Protein AF-A0A257XAL2-F1 (afdb_monomer)

Nearest PDB structures (foldseek):
  5el0-assembly1_A  TM=8.730E-01  e=4.588E-07  Brucella ovis ATCC 25840
  3un1-assembly1_A  TM=7.759E-01  e=4.648E-03  Sinorhizobium meliloti
  3m1a-assembly1_G  TM=7.353E-01  e=1.841E-02  Streptomyces avermitilis
  5if3-assembly1_B  TM=7.097E-01  e=1.841E-02  Burkholderia vietnamiensis G4
  6wja-assembly1_B  TM=6.775E-01  e=9.605E-02  Pseudomonas protegens Pf-5

Structure (mmCIF, N/CA/C/O backbone):
data_AF-A0A257XAL2-F1
#
_entry.id   AF-A0A257XAL2-F1
#
loop_
_atom_site.group_PDB
_atom_site.id
_atom_site.type_symbol
_atom_site.label_atom_id
_atom_site.label_alt_id
_atom_site.label_comp_id
_atom_site.label_asym_id
_atom_site.label_entity_id
_atom_site.label_seq_id
_atom_site.pdbx_PDB_ins_code
_atom_site.Cartn_x
_atom_site.Cartn_y
_atom_site.Cartn_z
_atom_site.occupancy
_atom_site.B_iso_or_equiv
_atom_site.auth_seq_id
_atom_site.auth_comp_id
_atom_site.auth_asym_id
_atom_site.auth_atom_id
_atom_site.pdbx_PDB_model_num
ATOM 1 N N . MET A 1 1 ? -24.310 -3.257 21.771 1.00 42.97 1 MET A N 1
ATOM 2 C CA . MET A 1 1 ? -23.082 -4.015 21.447 1.00 42.97 1 MET A CA 1
ATOM 3 C C . MET A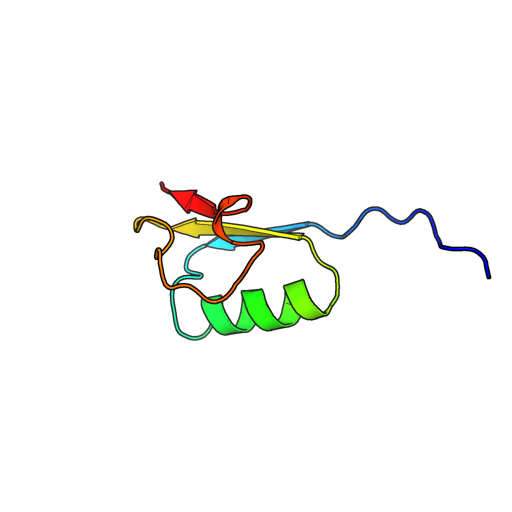 1 1 ? -21.916 -3.049 21.558 1.00 42.97 1 MET A C 1
ATOM 5 O O . MET A 1 1 ? -21.927 -2.042 20.867 1.00 42.97 1 MET A O 1
ATOM 9 N N . SER A 1 2 ? -21.007 -3.274 22.509 1.00 48.31 2 SER A N 1
ATOM 10 C CA . SER A 1 2 ? -19.886 -2.367 22.784 1.00 48.31 2 SER A CA 1
ATOM 11 C C . SER A 1 2 ? -18.837 -2.510 21.680 1.00 48.31 2 SER A C 1
ATOM 13 O O . SER A 1 2 ? -18.251 -3.581 21.531 1.00 48.31 2 SER A O 1
ATOM 15 N N . ALA A 1 3 ? -18.643 -1.466 20.873 1.00 55.66 3 ALA A N 1
ATOM 16 C CA . ALA A 1 3 ? -17.521 -1.392 19.951 1.00 55.66 3 ALA A CA 1
ATOM 17 C C . ALA A 1 3 ? -16.253 -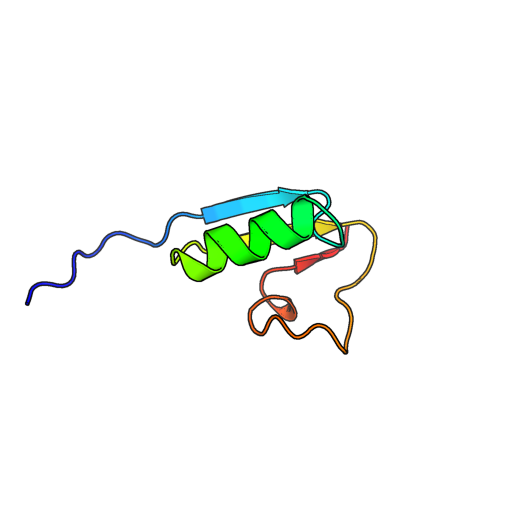1.202 20.790 1.00 55.66 3 ALA A C 1
ATOM 19 O O . ALA A 1 3 ? -16.082 -0.183 21.455 1.00 55.66 3 ALA A O 1
ATOM 20 N N . SER A 1 4 ? -15.382 -2.206 20.819 1.00 58.97 4 SER A N 1
ATOM 21 C CA . SER A 1 4 ? -14.071 -2.071 21.443 1.00 58.97 4 SER A CA 1
ATOM 22 C C . SER A 1 4 ? -13.310 -0.927 20.765 1.00 58.97 4 SER A C 1
ATOM 24 O O . SER A 1 4 ? -13.026 -1.025 19.573 1.00 58.97 4 SER A O 1
ATOM 26 N N . ASN A 1 5 ? -12.962 0.119 21.522 1.00 60.25 5 ASN A N 1
ATOM 27 C CA . ASN A 1 5 ? -12.061 1.221 21.146 1.00 60.25 5 ASN A CA 1
ATOM 28 C C . ASN A 1 5 ? -10.614 0.728 20.914 1.00 60.25 5 ASN A C 1
ATOM 30 O O . ASN A 1 5 ? -9.667 1.208 21.532 1.00 60.25 5 ASN A O 1
ATOM 34 N N . GLN A 1 6 ? -10.425 -0.284 20.074 1.00 69.00 6 GLN A N 1
ATOM 35 C CA . GLN A 1 6 ? -9.106 -0.739 19.658 1.00 69.00 6 GLN A CA 1
ATOM 36 C C . GLN A 1 6 ? -8.773 -0.006 18.366 1.00 69.00 6 GLN A C 1
ATOM 38 O O . GLN A 1 6 ? -9.404 -0.247 17.336 1.00 69.00 6 GLN A O 1
ATOM 43 N N . SER A 1 7 ? -7.810 0.916 18.434 1.00 79.44 7 SER A N 1
ATOM 44 C CA . SER A 1 7 ? -7.288 1.599 17.252 1.00 79.44 7 SER A CA 1
ATOM 45 C C . SER A 1 7 ? -6.919 0.569 16.177 1.00 79.44 7 SER A C 1
ATOM 47 O O . SER A 1 7 ? -6.358 -0.483 16.511 1.00 79.44 7 SER A O 1
ATOM 49 N N . PRO A 1 8 ? -7.225 0.833 14.894 1.00 84.06 8 PRO A N 1
ATOM 50 C CA . PRO A 1 8 ? -6.916 -0.104 13.826 1.00 84.06 8 PRO A CA 1
ATOM 51 C C . PRO A 1 8 ? -5.415 -0.392 13.807 1.00 84.06 8 PRO A C 1
ATOM 53 O O . PRO A 1 8 ? -4.586 0.511 13.942 1.00 84.06 8 PRO A O 1
ATOM 56 N N . ARG A 1 9 ? -5.059 -1.669 13.645 1.00 94.69 9 ARG A N 1
ATOM 57 C CA . ARG A 1 9 ? -3.658 -2.076 13.494 1.00 94.69 9 ARG A CA 1
ATOM 58 C C . ARG A 1 9 ? -3.098 -1.441 12.222 1.00 94.69 9 ARG A C 1
ATOM 60 O O . ARG A 1 9 ? -3.775 -1.431 11.193 1.00 94.69 9 ARG A O 1
ATOM 67 N N . ILE A 1 10 ? -1.871 -0.932 12.300 1.00 95.69 10 ILE A N 1
ATOM 68 C CA . ILE A 1 10 ? -1.198 -0.251 11.190 1.00 95.69 10 ILE A CA 1
ATOM 69 C C . ILE A 1 10 ? -0.040 -1.120 10.698 1.00 95.69 10 ILE A C 1
ATOM 71 O O . ILE A 1 10 ? 0.738 -1.631 11.502 1.00 95.69 10 ILE A O 1
ATOM 75 N N . MET A 1 11 ? 0.079 -1.280 9.382 1.00 96.00 11 MET A N 1
ATOM 76 C CA . MET A 1 11 ? 1.182 -1.989 8.732 1.00 96.00 11 MET A CA 1
ATOM 77 C C . MET A 1 11 ? 1.830 -1.093 7.679 1.00 96.00 11 MET A C 1
ATOM 79 O O . MET A 1 11 ? 1.134 -0.564 6.819 1.00 96.00 11 MET A O 1
ATOM 83 N N . LEU A 1 12 ? 3.158 -0.980 7.718 1.00 96.50 12 LEU A N 1
ATOM 84 C CA . LEU A 1 12 ? 3.955 -0.407 6.635 1.00 96.50 12 LEU A CA 1
ATOM 85 C C . LEU A 1 12 ? 4.420 -1.529 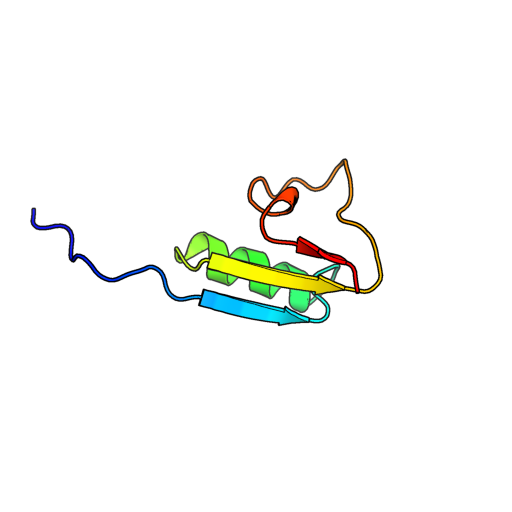5.703 1.00 96.50 12 LEU A C 1
ATOM 87 O O . LEU A 1 12 ? 5.043 -2.488 6.157 1.00 96.50 12 LEU A O 1
ATOM 91 N N . LEU A 1 13 ? 4.137 -1.405 4.410 1.00 96.44 13 LEU A N 1
ATOM 92 C CA . LEU A 1 13 ? 4.457 -2.412 3.408 1.00 96.44 13 LEU A CA 1
ATOM 93 C C . LEU A 1 13 ? 5.235 -1.805 2.240 1.00 96.44 13 LEU A C 1
ATOM 95 O O . LEU A 1 13 ? 4.739 -0.953 1.504 1.00 96.44 13 LEU A O 1
ATOM 99 N N . THR A 1 14 ? 6.446 -2.300 2.013 1.00 95.75 14 THR A N 1
ATOM 100 C CA . THR A 1 14 ? 7.220 -1.981 0.811 1.00 95.75 14 THR A CA 1
ATOM 101 C C . THR A 1 14 ? 6.874 -2.957 -0.315 1.00 95.75 14 THR A C 1
ATOM 103 O O . THR A 1 14 ? 6.523 -4.113 -0.078 1.00 95.75 14 THR A O 1
ATOM 106 N N . GLY A 1 15 ? 6.947 -2.498 -1.568 1.00 92.12 15 GLY A N 1
ATOM 107 C CA . GLY A 1 15 ? 6.758 -3.383 -2.726 1.00 92.12 15 GLY A CA 1
ATOM 108 C C . GLY A 1 15 ? 5.312 -3.846 -2.955 1.00 92.12 15 GLY A C 1
ATOM 109 O O . GLY A 1 15 ? 5.084 -4.966 -3.405 1.00 92.12 15 GLY A O 1
ATOM 110 N N . ALA A 1 16 ? 4.327 -2.989 -2.676 1.00 92.00 16 ALA A N 1
ATOM 111 C CA . ALA A 1 16 ? 2.903 -3.315 -2.792 1.00 92.00 16 ALA A CA 1
ATOM 112 C C . ALA A 1 16 ? 2.321 -3.249 -4.219 1.00 92.00 16 ALA A C 1
ATOM 114 O O . ALA A 1 16 ? 1.165 -3.599 -4.427 1.00 92.00 16 ALA A O 1
ATOM 115 N N . SER A 1 17 ? 3.095 -2.812 -5.215 1.00 85.62 17 SER A N 1
ATOM 116 C CA . SER A 1 17 ? 2.560 -2.477 -6.543 1.00 85.62 17 SER A CA 1
AT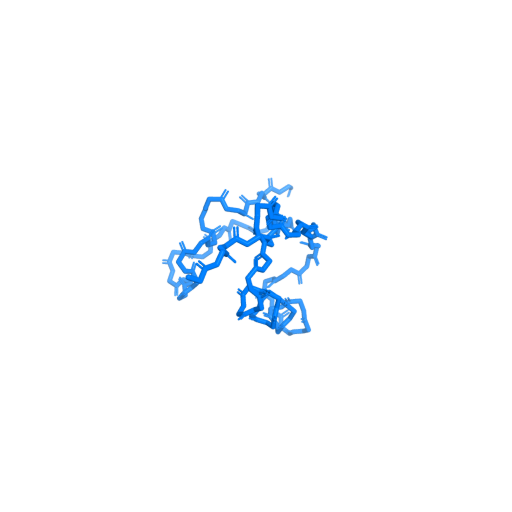OM 117 C C . SER A 1 17 ? 2.036 -3.680 -7.343 1.00 85.62 17 SER A C 1
ATOM 119 O O . SER A 1 17 ? 1.264 -3.495 -8.280 1.00 85.62 17 SER A O 1
ATOM 121 N N . ARG A 1 18 ? 2.502 -4.906 -7.055 1.00 87.50 18 ARG A N 1
ATOM 122 C CA . ARG A 1 18 ? 2.114 -6.139 -7.768 1.00 87.50 18 ARG A CA 1
ATOM 123 C C . ARG A 1 18 ? 2.402 -7.396 -6.943 1.00 87.50 18 ARG A C 1
ATOM 125 O O . ARG A 1 18 ? 3.059 -7.330 -5.906 1.00 87.50 18 ARG A O 1
ATOM 132 N N . GLY A 1 19 ? 1.951 -8.550 -7.437 1.00 91.44 19 GLY A N 1
ATOM 133 C CA . GLY A 1 19 ? 2.292 -9.864 -6.883 1.00 91.44 19 GLY A CA 1
ATOM 134 C C . GLY A 1 19 ? 1.917 -10.012 -5.405 1.00 91.44 19 GLY A C 1
ATOM 135 O O . GLY A 1 19 ? 0.820 -9.627 -4.999 1.00 91.44 19 GLY A O 1
ATOM 136 N N . ILE A 1 20 ? 2.843 -10.558 -4.610 1.00 95.44 20 ILE A N 1
ATOM 137 C CA . ILE A 1 20 ? 2.637 -10.841 -3.181 1.00 95.44 20 ILE A CA 1
ATOM 138 C C . ILE A 1 20 ? 2.305 -9.564 -2.404 1.00 95.44 20 ILE A C 1
ATOM 140 O O . ILE A 1 20 ? 1.365 -9.569 -1.618 1.00 95.44 20 ILE A O 1
ATOM 144 N N . GLY A 1 21 ? 3.006 -8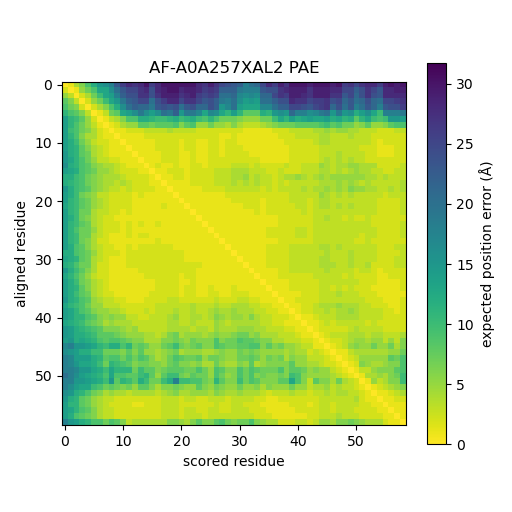.455 -2.659 1.00 92.81 21 GLY A N 1
ATOM 145 C CA . GLY A 1 21 ? 2.748 -7.197 -1.955 1.00 92.81 21 GLY A CA 1
ATOM 146 C C . GLY A 1 21 ? 1.318 -6.691 -2.161 1.00 92.81 21 GLY A C 1
ATOM 147 O O . GLY A 1 21 ? 0.645 -6.329 -1.199 1.00 92.81 21 GLY A O 1
ATOM 148 N N . HIS A 1 22 ? 0.802 -6.759 -3.391 1.00 91.00 22 HIS A N 1
ATOM 149 C CA . HIS A 1 22 ? -0.586 -6.373 -3.681 1.00 91.00 22 HIS A CA 1
ATOM 150 C C . HIS A 1 22 ? -1.607 -7.288 -2.991 1.00 91.00 22 HIS A C 1
ATOM 152 O O . HIS A 1 22 ? -2.619 -6.827 -2.460 1.00 91.00 22 HIS A O 1
ATOM 158 N N . ALA A 1 23 ? -1.339 -8.598 -2.964 1.00 94.06 23 ALA A N 1
ATOM 159 C CA . ALA A 1 23 ? -2.181 -9.556 -2.248 1.00 94.06 23 ALA A CA 1
ATOM 160 C C . ALA A 1 23 ? -2.189 -9.289 -0.731 1.00 94.06 23 ALA A C 1
ATOM 162 O O . ALA A 1 23 ? -3.242 -9.389 -0.096 1.00 94.06 23 ALA A O 1
ATOM 163 N N . THR A 1 24 ? -1.050 -8.880 -0.165 1.00 95.38 24 THR A N 1
ATOM 164 C CA . THR A 1 24 ? -0.921 -8.480 1.241 1.00 95.38 24 THR A CA 1
ATOM 165 C C . THR A 1 24 ? -1.770 -7.249 1.554 1.00 95.38 24 THR A C 1
ATOM 167 O O . THR A 1 24 ? -2.536 -7.292 2.517 1.00 95.38 24 THR A O 1
ATOM 170 N N . VAL A 1 25 ? -1.728 -6.192 0.729 1.00 93.12 25 VAL A N 1
ATOM 171 C CA . VAL A 1 25 ? -2.611 -5.018 0.904 1.00 93.12 25 VAL A CA 1
ATOM 172 C C . VAL A 1 25 ? -4.069 -5.457 0.964 1.00 93.12 25 VAL A C 1
ATOM 174 O O . VAL A 1 25 ? -4.753 -5.187 1.948 1.00 93.12 25 VAL A O 1
ATOM 177 N N . LYS A 1 26 ? -4.528 -6.230 -0.030 1.00 91.94 26 LYS A N 1
ATOM 178 C CA . LYS A 1 26 ? -5.913 -6.722 -0.072 1.00 91.94 26 LYS A CA 1
ATOM 179 C C . LYS A 1 26 ? -6.296 -7.490 1.194 1.00 91.94 26 LYS A C 1
ATOM 181 O O . LYS A 1 26 ? -7.340 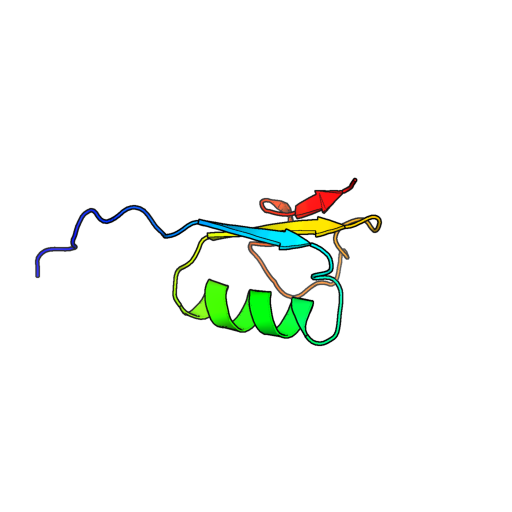-7.213 1.779 1.00 91.94 26 LYS A O 1
ATOM 186 N N . ARG A 1 27 ? -5.450 -8.430 1.627 1.00 94.62 27 ARG A N 1
ATOM 187 C CA . ARG A 1 27 ? -5.714 -9.318 2.770 1.00 94.62 27 ARG A CA 1
ATOM 188 C C . ARG A 1 27 ? -5.810 -8.581 4.104 1.00 94.62 27 ARG A C 1
ATOM 190 O O . ARG A 1 27 ? -6.598 -8.989 4.962 1.00 94.62 27 ARG A O 1
ATOM 197 N N . PHE A 1 28 ? -4.965 -7.575 4.313 1.00 94.69 28 PHE A N 1
ATOM 198 C CA . PHE A 1 28 ? -4.900 -6.850 5.582 1.00 94.69 28 PHE A CA 1
ATOM 199 C C . PHE A 1 28 ? -5.880 -5.676 5.613 1.00 94.69 28 PHE A C 1
ATOM 201 O O . PHE A 1 28 ? -6.566 -5.509 6.622 1.00 94.69 28 PHE A O 1
ATOM 208 N N . SER A 1 29 ? -6.067 -4.957 4.502 1.00 91.56 29 SER A N 1
ATOM 209 C CA . SER A 1 29 ? -7.130 -3.950 4.396 1.00 91.56 29 SER A CA 1
ATOM 210 C C . SER A 1 29 ? -8.518 -4.569 4.591 1.00 91.56 29 SER A C 1
ATOM 212 O O . SER A 1 29 ? -9.318 -4.030 5.350 1.00 91.56 29 SER A O 1
ATOM 214 N N . SER A 1 30 ? -8.796 -5.750 4.015 1.00 91.50 30 SER A N 1
ATOM 215 C CA . SER A 1 30 ? -10.078 -6.448 4.236 1.00 91.50 30 SER A CA 1
ATOM 216 C C . SER A 1 30 ? -10.271 -6.935 5.676 1.00 91.50 30 SER A C 1
ATOM 218 O O . SER A 1 30 ? -11.385 -7.260 6.071 1.00 91.50 30 SER A O 1
ATOM 220 N N . ALA A 1 31 ? -9.192 -7.022 6.458 1.00 94.00 31 ALA A N 1
ATOM 221 C CA . ALA A 1 31 ? -9.223 -7.371 7.874 1.00 94.00 31 ALA A CA 1
ATOM 222 C C . ALA A 1 31 ? -9.307 -6.138 8.793 1.00 94.00 31 ALA A C 1
ATOM 224 O O . ALA A 1 31 ? -9.134 -6.278 10.003 1.00 94.00 31 ALA A O 1
ATOM 225 N N . GLY A 1 32 ? -9.528 -4.941 8.237 1.00 91.75 32 GLY A N 1
ATOM 226 C CA . GLY A 1 32 ? 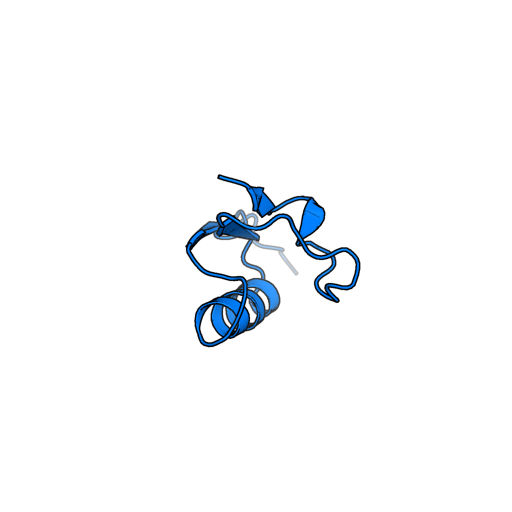-9.658 -3.694 8.995 1.00 91.75 32 GLY A CA 1
ATOM 227 C C . GLY A 1 32 ? -8.330 -3.069 9.426 1.00 91.75 32 GLY A C 1
ATOM 228 O O . GLY A 1 32 ? -8.317 -2.219 10.314 1.00 91.75 32 GLY A O 1
ATOM 229 N N . TRP A 1 33 ? -7.208 -3.489 8.837 1.00 94.12 33 TRP A N 1
ATOM 230 C CA . TRP A 1 33 ? -5.917 -2.853 9.091 1.00 94.12 33 TRP A CA 1
ATOM 231 C C . TRP A 1 33 ? -5.761 -1.624 8.202 1.00 94.12 33 TRP A C 1
ATOM 233 O O . TRP A 1 33 ? -6.135 -1.646 7.026 1.00 94.12 33 TRP A O 1
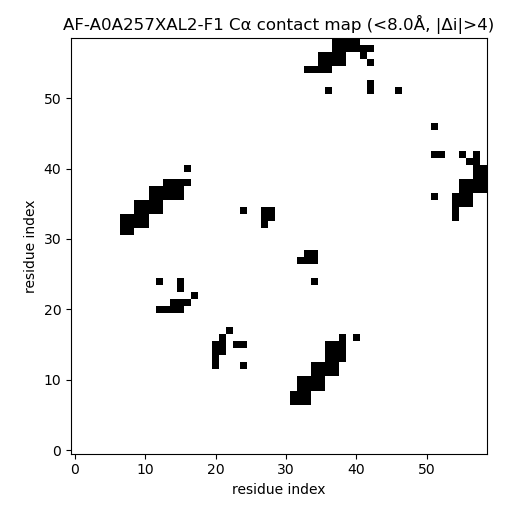ATOM 243 N N . ARG A 1 34 ? -5.117 -0.585 8.736 1.00 93.38 34 ARG A N 1
ATOM 244 C CA . ARG A 1 34 ? -4.591 0.506 7.916 1.00 93.38 34 ARG A CA 1
ATOM 245 C C . ARG A 1 34 ? -3.262 0.055 7.317 1.00 93.38 34 ARG A C 1
ATOM 247 O O . ARG A 1 34 ? -2.328 -0.266 8.054 1.00 93.38 34 ARG A O 1
ATOM 254 N N . VAL A 1 35 ? -3.176 -0.003 5.995 1.00 94.38 35 VAL A N 1
ATOM 255 C CA . VAL A 1 35 ? -1.977 -0.473 5.293 1.00 94.38 35 VAL A CA 1
ATOM 256 C C . VAL A 1 35 ? -1.358 0.703 4.562 1.00 94.38 35 VAL A C 1
ATOM 258 O O . VAL A 1 35 ? -1.933 1.179 3.597 1.00 94.38 35 VAL A O 1
ATOM 261 N N . ILE A 1 36 ? -0.186 1.141 5.011 1.00 95.62 36 ILE A N 1
ATOM 262 C CA . ILE A 1 36 ? 0.593 2.204 4.377 1.00 95.62 36 ILE A CA 1
ATOM 263 C C . ILE A 1 36 ? 1.595 1.549 3.435 1.00 95.62 36 ILE A C 1
ATOM 265 O O . ILE A 1 36 ? 2.318 0.636 3.835 1.00 95.62 36 ILE A O 1
ATOM 269 N N . THR A 1 37 ? 1.646 1.991 2.184 1.00 95.12 37 THR A N 1
ATOM 270 C CA . THR A 1 37 ? 2.507 1.397 1.157 1.00 95.12 37 THR A CA 1
ATOM 271 C C . THR A 1 37 ? 3.616 2.349 0.729 1.00 95.12 37 THR A C 1
ATOM 273 O O . THR A 1 37 ? 3.353 3.522 0.495 1.00 95.12 37 THR A O 1
ATOM 276 N N . CYS A 1 38 ? 4.843 1.839 0.579 1.00 94.31 38 CYS A N 1
ATOM 277 C CA . CYS A 1 38 ? 5.976 2.607 0.050 1.00 94.31 38 CYS A CA 1
ATOM 278 C C . CYS A 1 38 ? 6.523 1.977 -1.231 1.00 94.31 38 CYS A C 1
ATOM 280 O O . CYS A 1 38 ? 6.826 0.774 -1.271 1.00 94.31 38 CYS A O 1
ATOM 282 N N . SER A 1 39 ? 6.665 2.775 -2.290 1.00 90.88 39 SER A N 1
ATOM 283 C CA . SER A 1 39 ? 7.208 2.297 -3.564 1.00 90.88 39 SER A CA 1
ATOM 284 C C . SER A 1 39 ? 7.835 3.421 -4.389 1.00 90.88 39 SER A C 1
ATOM 286 O O . SER A 1 39 ? 7.520 4.583 -4.193 1.00 90.88 39 SER A O 1
ATOM 288 N N . ARG A 1 40 ? 8.687 3.062 -5.354 1.00 91.38 40 ARG A N 1
ATOM 289 C CA . ARG A 1 40 ? 9.316 4.027 -6.278 1.00 91.38 40 ARG A CA 1
ATOM 290 C C . ARG A 1 40 ? 8.355 4.605 -7.314 1.00 91.38 40 ARG A C 1
ATOM 292 O O . ARG A 1 40 ? 8.635 5.615 -7.950 1.00 91.38 40 ARG A O 1
ATOM 299 N N . HIS A 1 41 ? 7.255 3.901 -7.553 1.00 89.00 41 HIS A N 1
ATOM 300 C CA . HIS A 1 41 ? 6.255 4.292 -8.532 1.00 89.00 41 HIS A CA 1
ATOM 301 C C . HIS A 1 41 ? 5.147 5.060 -7.827 1.00 89.00 41 HIS A C 1
ATOM 303 O O . HIS A 1 41 ? 4.758 4.675 -6.727 1.00 89.00 41 HIS A O 1
ATOM 309 N N . ALA A 1 42 ? 4.635 6.100 -8.481 1.00 88.75 42 ALA A N 1
ATOM 310 C CA . ALA A 1 42 ? 3.442 6.800 -8.031 1.00 88.75 42 ALA A CA 1
ATOM 311 C C . ALA A 1 42 ? 2.247 5.839 -7.924 1.00 88.75 42 ALA A C 1
ATOM 313 O O . ALA A 1 42 ? 2.198 4.793 -8.588 1.00 88.75 42 ALA A O 1
ATOM 314 N N . PHE A 1 43 ? 1.259 6.225 -7.118 1.00 87.19 43 PHE A N 1
ATOM 315 C CA . PHE A 1 43 ? 0.010 5.485 -7.037 1.00 87.19 43 PHE A CA 1
ATOM 316 C C . PHE A 1 43 ? -0.702 5.500 -8.408 1.00 87.19 43 PHE A C 1
ATOM 318 O O . PHE A 1 43 ? -0.833 6.571 -9.002 1.00 87.19 43 PHE A O 1
ATOM 325 N N . PRO A 1 44 ? -1.157 4.353 -8.949 1.00 84.56 44 PRO A N 1
ATOM 326 C CA . PRO A 1 44 ? -1.791 4.326 -10.265 1.00 84.56 44 PRO A CA 1
ATOM 327 C C . PRO A 1 44 ? -3.164 5.008 -10.232 1.00 84.56 44 PRO A C 1
ATOM 329 O O . PRO A 1 44 ? -3.997 4.637 -9.408 1.00 84.56 44 PRO A O 1
ATOM 332 N N . GLU A 1 45 ? -3.452 5.908 -11.181 1.00 83.75 45 GLU A N 1
ATOM 333 C CA . GLU A 1 45 ? -4.766 6.580 -11.287 1.00 83.75 45 GLU A CA 1
ATOM 334 C C . GLU A 1 45 ? -5.937 5.592 -11.395 1.00 83.75 45 GLU A C 1
ATOM 336 O O . GLU A 1 45 ? -7.024 5.828 -10.882 1.00 83.75 45 GLU A O 1
ATOM 341 N N . GLN A 1 46 ? -5.703 4.451 -12.046 1.00 82.94 46 GLN A N 1
ATOM 342 C CA . GLN A 1 46 ? -6.710 3.419 -12.310 1.00 82.94 46 GLN A CA 1
ATOM 343 C C . GLN A 1 46 ? -6.710 2.311 -11.244 1.00 82.94 46 GLN A C 1
ATOM 345 O O . GLN A 1 46 ? -7.279 1.237 -11.451 1.00 82.94 46 GLN A O 1
ATOM 350 N N . CYS A 1 47 ? -6.026 2.514 -10.114 1.00 79.00 47 CYS A N 1
ATOM 351 C CA . CYS A 1 47 ? -5.976 1.513 -9.059 1.00 79.00 47 CYS A CA 1
ATOM 352 C C . CYS A 1 47 ? -7.341 1.419 -8.349 1.00 79.00 47 CYS A C 1
ATOM 354 O O . CYS A 1 47 ? -7.824 2.416 -7.819 1.00 79.00 47 CYS A O 1
ATOM 356 N N . PRO A 1 48 ? -7.955 0.226 -8.252 1.00 76.25 48 PRO A N 1
ATOM 357 C CA . PRO A 1 48 ? -9.290 0.065 -7.668 1.00 76.25 48 PRO A CA 1
ATOM 358 C C . PRO A 1 48 ? -9.310 0.152 -6.131 1.00 76.25 48 PRO A C 1
ATOM 360 O O . PRO A 1 48 ? -10.355 -0.040 -5.511 1.00 76.25 48 PRO A O 1
ATOM 363 N N . TRP A 1 49 ? -8.161 0.361 -5.486 1.00 80.12 49 TRP A N 1
ATOM 364 C CA . TRP A 1 49 ? -8.060 0.403 -4.031 1.00 80.12 49 TRP A CA 1
ATOM 365 C C . TRP A 1 49 ? -8.290 1.828 -3.515 1.00 80.12 49 TRP A C 1
ATOM 367 O O . TRP A 1 49 ? -7.393 2.663 -3.569 1.00 80.12 49 TRP A O 1
ATOM 377 N N . ALA A 1 50 ? -9.493 2.084 -2.995 1.00 73.50 50 ALA A N 1
ATOM 378 C CA . ALA A 1 50 ? -9.958 3.422 -2.615 1.00 73.50 50 ALA A CA 1
ATOM 379 C C . ALA A 1 50 ? -9.119 4.117 -1.526 1.00 73.50 50 ALA A C 1
ATOM 381 O O . ALA A 1 50 ? -8.947 5.326 -1.585 1.00 73.50 50 ALA A O 1
ATOM 382 N N . ALA A 1 51 ? -8.567 3.370 -0.563 1.00 75.81 51 ALA A N 1
ATOM 383 C CA . ALA A 1 51 ? -7.697 3.932 0.480 1.00 75.81 51 ALA A CA 1
ATOM 384 C C . ALA A 1 51 ? -6.259 4.194 -0.009 1.00 75.81 51 ALA A C 1
ATOM 386 O O . ALA A 1 51 ? -5.444 4.777 0.701 1.00 75.81 51 ALA A O 1
ATOM 387 N N . GLY A 1 52 ? -5.926 3.740 -1.218 1.00 77.25 52 GLY A N 1
ATOM 388 C CA . GLY A 1 52 ? -4.561 3.747 -1.710 1.00 77.25 52 GLY A CA 1
ATOM 389 C C . GLY A 1 52 ? -3.938 5.124 -1.936 1.00 77.25 52 GLY A C 1
ATOM 390 O O . GLY A 1 52 ? -2.788 5.276 -1.544 1.00 77.25 52 GLY A O 1
ATOM 391 N N . PRO A 1 53 ? -4.635 6.135 -2.490 1.00 80.19 53 PRO A N 1
ATOM 392 C CA . PRO A 1 53 ? -4.044 7.460 -2.684 1.00 80.19 53 PRO A CA 1
ATOM 393 C C . PRO A 1 53 ? -3.598 8.139 -1.380 1.00 80.19 53 PRO A C 1
ATOM 395 O O . PRO A 1 53 ? -2.586 8.831 -1.374 1.00 80.19 53 PRO A O 1
ATOM 398 N N . GLU A 1 54 ? -4.330 7.937 -0.280 1.00 87.62 54 GLU A N 1
ATOM 399 C CA . GLU A 1 54 ? -4.033 8.556 1.022 1.00 87.62 54 GLU A CA 1
ATOM 400 C C . GLU A 1 54 ? -2.948 7.799 1.802 1.00 87.62 54 GLU A C 1
ATOM 402 O O . GLU A 1 54 ? -2.157 8.405 2.523 1.00 87.62 54 GLU A O 1
ATOM 407 N N . ASP A 1 55 ? -2.888 6.474 1.643 1.00 92.75 55 ASP A N 1
ATOM 408 C CA . ASP A 1 55 ? -1.958 5.592 2.354 1.00 92.75 55 ASP A CA 1
ATOM 409 C C . ASP A 1 55 ? -0.791 5.111 1.457 1.00 92.75 55 ASP A C 1
ATOM 411 O O . ASP A 1 55 ? -0.174 4.070 1.712 1.00 92.75 55 ASP A O 1
ATOM 415 N N . HIS A 1 56 ? -0.453 5.855 0.399 1.00 92.94 56 HIS A N 1
ATOM 416 C CA . HIS A 1 56 ? 0.693 5.572 -0.467 1.00 92.94 56 HIS A CA 1
ATOM 417 C C . HIS A 1 56 ? 1.753 6.669 -0.402 1.00 92.94 56 HIS A C 1
ATOM 419 O O . HIS A 1 56 ? 1.497 7.833 -0.692 1.00 92.94 56 HIS A O 1
ATOM 425 N N . ILE A 1 57 ? 2.981 6.265 -0.089 1.00 93.12 57 ILE A N 1
ATOM 426 C CA . ILE A 1 57 ? 4.159 7.126 -0.105 1.00 93.12 57 ILE A CA 1
ATOM 427 C C . ILE A 1 57 ? 5.024 6.715 -1.294 1.00 93.12 57 ILE A C 1
ATOM 429 O O . ILE A 1 57 ? 5.539 5.592 -1.359 1.00 93.12 57 ILE A O 1
ATOM 433 N N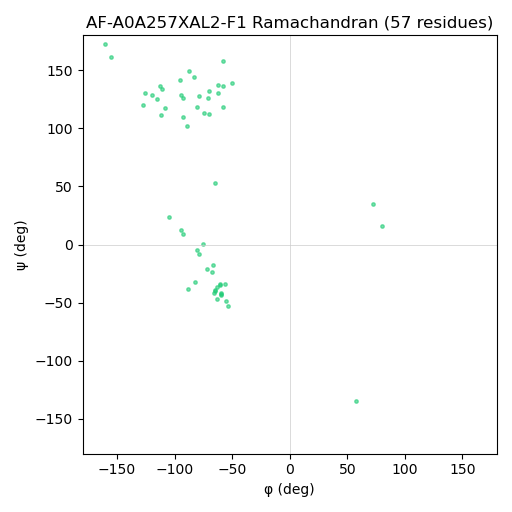 . GLN A 1 58 ? 5.210 7.647 -2.223 1.00 91.94 58 GLN A N 1
ATOM 434 C CA . GLN A 1 58 ? 6.229 7.501 -3.249 1.00 91.94 58 GLN A CA 1
ATOM 435 C C . GLN A 1 58 ? 7.594 7.865 -2.653 1.00 91.94 58 GLN A C 1
ATOM 437 O O . GLN A 1 58 ? 7.737 8.931 -2.053 1.00 91.94 58 GLN A O 1
ATOM 442 N N . VAL A 1 59 ? 8.575 6.973 -2.803 1.00 90.31 59 VAL A N 1
ATOM 443 C CA . VAL A 1 59 ? 9.954 7.142 -2.305 1.00 90.31 59 VAL A CA 1
ATOM 444 C C . VAL A 1 59 ? 10.980 7.116 -3.423 1.00 90.31 59 VAL A C 1
ATOM 446 O O . VAL A 1 59 ? 10.723 6.442 -4.447 1.00 90.31 59 VAL A O 1
#

Sequence (59 aa):
MSASNQSPRIMLLTGASRGIGHATVKRFSSAGWRVITCSRHAFPEQCPWAAGPEDHIQV

Mean predicted aligned error: 5.58 Å

Radius of gyration: 12.44 Å; Cα contacts (8 Å, |Δi|>4): 78; chains: 1; bounding box: 33×19×35 Å

pLDDT: mean 86.28, std 12.06, range [42.97, 96.5]

Secondary structure (DSSP, 8-state):
------PPPEEEEESTTSHHHHHHHHHHHTTT-EEEEEESSPPPTT---TTTTTSEEE-

Solvent-accessible surface area (backbone atoms only — not comparable to full-atom values): 3677 Å² total; per-residue (Å²): 134,88,78,77,93,66,76,67,54,74,46,84,39,68,56,38,91,49,71,70,33,34,52,49,48,55,59,40,44,77,67,60,28,49,61,35,33,39,34,76,58,72,80,62,92,85,55,89,55,83,66,44,76,84,32,48,44,67,95

Foldseek 3Di:
DDDPPDDAAEEEAEPLPDDPNVVVCVVRVVVRHHYAYEYQDQDDPPDPDPCDNVRYDHD